Protein AF-A0AA38IBU7-F1 (afdb_monomer_lite)

Foldseek 3Di:
DVCVVDVPFPDKWKAAPVRHTDDPPDDPVNVLCHWIWIDTPNDIDTGGRPHDDPDDPVRVVVVVVVVVVVVVVCCVVCVPVVVVVVVVVVVVVVVVVCVVCVVVVVCCVVVPPPD

pLDDT: mean 87.38, std 9.68, range [49.53, 96.75]

Sequence (115 aa):
MLKKEDKGIDRVVCKATDGTRIASSTSIETLLQEDFKLLINDNAYNVDSPKQERLTTEEVQRLDDVKKLISQLYESMNVKEHQIQKEVELTTQLETLQQEIMPLEEVRVIAGVSD

Organism: NCBI:txid2755281

Structure (mmCIF, N/CA/C/O backbone):
data_AF-A0AA38IBU7-F1
#
_entry.id   AF-A0AA38IBU7-F1
#
loop_
_atom_site.group_PDB
_atom_site.id
_atom_site.type_symbol
_atom_site.label_atom_id
_atom_site.label_alt_id
_atom_site.label_comp_id
_atom_site.label_asym_id
_atom_site.label_entity_id
_atom_site.label_seq_id
_atom_site.pdbx_PDB_ins_code
_atom_site.Cartn_x
_atom_site.Cartn_y
_atom_site.Cartn_z
_atom_site.occupancy
_atom_site.B_iso_or_equiv
_atom_site.auth_seq_id
_atom_site.auth_comp_id
_atom_site.auth_asym_id
_atom_site.auth_atom_id
_atom_site.pdbx_PDB_model_num
ATOM 1 N N . MET A 1 1 ? -4.376 -8.198 -2.045 1.00 85.12 1 MET A N 1
ATOM 2 C CA . MET A 1 1 ? -4.113 -9.568 -1.556 1.00 85.12 1 MET A CA 1
ATOM 3 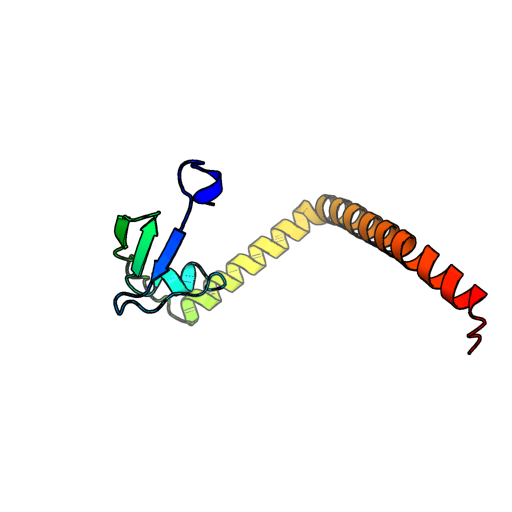C C . MET A 1 1 ? -5.379 -10.403 -1.475 1.00 85.12 1 MET A C 1
ATOM 5 O O . MET A 1 1 ? -5.401 -11.423 -2.135 1.00 85.12 1 MET A O 1
ATOM 9 N N . LEU A 1 2 ? -6.437 -9.938 -0.804 1.00 89.56 2 LEU A N 1
ATOM 10 C CA . LEU A 1 2 ? -7.687 -10.693 -0.589 1.00 89.56 2 LEU A CA 1
ATOM 11 C C . LEU A 1 2 ? -8.248 -11.412 -1.835 1.00 89.56 2 LEU A C 1
ATOM 13 O O . LEU A 1 2 ? -8.463 -12.614 -1.801 1.00 89.56 2 LEU A O 1
ATOM 17 N N . LYS A 1 3 ? -8.375 -10.724 -2.979 1.00 88.94 3 LYS A N 1
ATOM 18 C CA . LYS A 1 3 ? -8.839 -11.349 -4.240 1.00 88.94 3 LYS A CA 1
ATOM 19 C C . LYS A 1 3 ? -7.934 -12.467 -4.788 1.00 88.94 3 LYS A C 1
ATOM 21 O O . LYS A 1 3 ? -8.362 -13.255 -5.618 1.00 88.94 3 LYS A O 1
ATOM 26 N N . LYS A 1 4 ? -6.647 -12.472 -4.422 1.00 91.00 4 LYS A N 1
ATOM 27 C CA . LYS A 1 4 ? -5.697 -13.527 -4.816 1.00 91.00 4 LYS A CA 1
ATOM 28 C C . LYS A 1 4 ? -5.754 -14.718 -3.860 1.00 91.00 4 LYS A C 1
ATOM 30 O O . LYS A 1 4 ? -5.458 -15.826 -4.284 1.00 91.00 4 LYS A O 1
ATOM 35 N N . GLU A 1 5 ? -6.077 -14.462 -2.597 1.00 94.12 5 GLU A N 1
ATOM 36 C CA . GLU A 1 5 ? -6.169 -15.468 -1.542 1.00 94.12 5 GLU A CA 1
ATOM 37 C C . GLU A 1 5 ? -7.418 -16.336 -1.713 1.00 94.12 5 GLU A C 1
ATOM 39 O O . GLU A 1 5 ? -7.323 -17.558 -1.653 1.00 94.12 5 GLU A O 1
ATOM 44 N N . ASP A 1 6 ? -8.552 -15.714 -2.042 1.00 93.31 6 ASP A N 1
ATOM 45 C CA . ASP A 1 6 ? -9.800 -16.414 -2.331 1.00 93.31 6 ASP A CA 1
ATOM 46 C C . ASP A 1 6 ? -10.376 -15.981 -3.688 1.00 93.31 6 ASP A C 1
ATOM 48 O O . ASP A 1 6 ? -10.714 -14.814 -3.913 1.00 93.31 6 ASP A O 1
ATOM 52 N N . LYS A 1 7 ? -10.506 -16.957 -4.596 1.00 90.44 7 LYS A N 1
ATOM 53 C CA . LYS A 1 7 ? -11.048 -16.769 -5.950 1.00 90.44 7 LYS A CA 1
ATOM 54 C C . LYS A 1 7 ? -12.563 -16.534 -5.970 1.00 90.44 7 LYS A C 1
ATOM 56 O O . LYS A 1 7 ? -13.072 -16.096 -6.995 1.00 90.44 7 LYS A O 1
ATOM 61 N N . GLY A 1 8 ? -13.279 -16.819 -4.880 1.00 91.81 8 GLY A N 1
ATOM 62 C CA . GLY A 1 8 ? -14.704 -16.511 -4.726 1.00 91.81 8 GLY A CA 1
ATOM 63 C C . GLY A 1 8 ? -14.988 -15.030 -4.441 1.00 91.81 8 GLY A C 1
ATOM 64 O O . GLY A 1 8 ? -16.141 -14.593 -4.474 1.00 91.81 8 GLY A O 1
ATOM 65 N N . ILE A 1 9 ? -13.951 -14.234 -4.172 1.00 94.00 9 ILE A N 1
ATOM 66 C CA . ILE A 1 9 ? -14.079 -12.798 -3.939 1.00 94.00 9 ILE A CA 1
ATOM 67 C C . ILE A 1 9 ? -14.006 -12.047 -5.273 1.00 94.00 9 ILE A C 1
ATOM 69 O O . ILE A 1 9 ? -12.930 -11.834 -5.832 1.00 94.00 9 ILE A O 1
ATOM 73 N N . ASP A 1 10 ? -15.152 -11.559 -5.742 1.00 92.00 10 ASP A N 1
ATOM 74 C CA . ASP A 1 10 ? -15.245 -10.732 -6.947 1.00 92.00 10 ASP A CA 1
ATOM 75 C C . ASP A 1 10 ? -14.891 -9.266 -6.642 1.00 92.00 10 ASP A C 1
ATOM 77 O O . ASP A 1 10 ? -14.057 -8.632 -7.305 1.00 92.00 10 ASP A O 1
ATOM 81 N N . ARG A 1 11 ? -15.446 -8.714 -5.555 1.00 91.50 11 ARG A N 1
ATOM 82 C CA . ARG A 1 11 ? -15.317 -7.289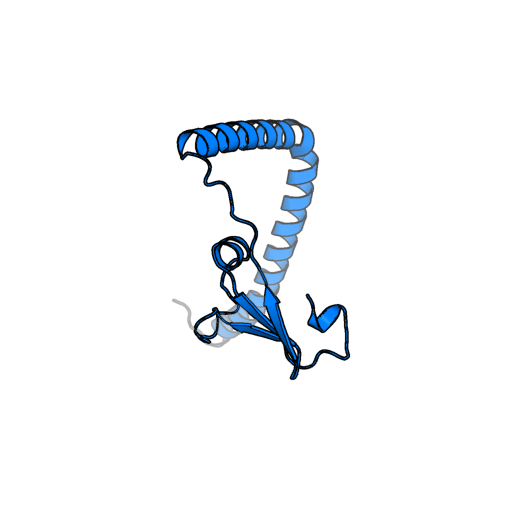 -5.221 1.00 91.50 11 ARG A CA 1
ATOM 83 C C . ARG A 1 11 ? -14.872 -7.062 -3.783 1.00 91.50 11 ARG A C 1
ATOM 85 O O . ARG A 1 11 ? -15.438 -7.620 -2.855 1.00 91.50 11 ARG A O 1
ATOM 92 N N . VAL A 1 12 ? -13.902 -6.159 -3.609 1.00 93.94 12 VAL A N 1
ATOM 93 C CA . VAL A 1 12 ? -13.470 -5.657 -2.297 1.00 93.94 12 VAL A CA 1
ATOM 94 C C . VAL A 1 12 ? -13.384 -4.138 -2.331 1.00 93.94 12 VAL A C 1
ATOM 96 O O . VAL A 1 12 ? -12.793 -3.584 -3.262 1.00 93.94 12 VAL A O 1
ATOM 99 N N . VAL A 1 13 ? -13.970 -3.467 -1.339 1.00 94.69 13 VAL A N 1
ATOM 100 C CA . VAL A 1 13 ? -13.926 -2.005 -1.194 1.00 94.69 13 VAL A CA 1
ATOM 101 C C . VAL A 1 13 ? -13.821 -1.628 0.281 1.00 94.69 13 VAL A C 1
ATOM 103 O O . VAL A 1 13 ? -14.598 -2.123 1.090 1.00 94.69 13 VAL A O 1
ATOM 106 N N . CYS A 1 14 ? -12.922 -0.702 0.614 1.00 95.75 14 CYS A N 1
ATOM 107 C CA . CYS A 1 14 ? -12.896 -0.056 1.926 1.00 95.75 14 CYS A CA 1
ATOM 108 C C . CYS A 1 14 ? -13.704 1.248 1.885 1.00 95.75 14 CYS A C 1
ATOM 110 O O . CYS A 1 14 ? -13.588 2.037 0.938 1.00 95.75 14 CYS A O 1
ATOM 112 N N . LYS A 1 15 ? -14.526 1.480 2.906 1.00 96.31 15 LYS A N 1
ATOM 113 C CA . LYS A 1 15 ? -15.272 2.725 3.113 1.00 96.31 15 LYS A CA 1
ATOM 114 C C . LYS A 1 15 ? -15.023 3.253 4.517 1.00 96.31 15 LYS A C 1
ATOM 116 O O . LYS A 1 15 ? -14.903 2.458 5.438 1.00 96.31 15 LYS A O 1
ATOM 121 N N . ALA A 1 16 ? -15.003 4.564 4.687 1.00 94.69 16 ALA A N 1
ATOM 122 C CA . ALA A 1 16 ? -15.046 5.173 6.007 1.00 94.69 16 ALA A CA 1
ATOM 123 C C . ALA A 1 16 ? -16.417 4.923 6.671 1.00 94.69 16 ALA A C 1
ATOM 125 O O . ALA A 1 16 ? -17.373 4.464 6.028 1.00 94.69 16 ALA A O 1
ATOM 126 N N . THR A 1 17 ? -16.514 5.181 7.975 1.00 92.12 17 THR A N 1
ATOM 127 C CA . THR A 1 17 ? -17.743 4.964 8.761 1.00 92.12 17 THR A CA 1
ATOM 128 C C . THR A 1 17 ? -18.942 5.762 8.237 1.00 92.12 17 THR A C 1
ATOM 130 O O . THR A 1 17 ? -20.072 5.266 8.292 1.00 92.12 17 THR A O 1
ATOM 133 N N . ASP A 1 18 ? -18.684 6.929 7.641 1.00 92.31 18 ASP A N 1
ATOM 134 C CA . ASP A 1 18 ? -19.643 7.812 6.963 1.00 92.31 18 ASP A CA 1
ATOM 135 C C . ASP A 1 18 ? -20.141 7.278 5.599 1.00 92.31 18 ASP A C 1
ATOM 137 O O . ASP A 1 18 ? -21.090 7.807 5.024 1.00 92.31 18 ASP A O 1
ATOM 141 N N . GLY A 1 19 ? -19.534 6.205 5.082 1.00 90.25 19 GLY A N 1
ATOM 142 C CA . GLY A 1 19 ? -19.859 5.604 3.790 1.00 90.25 19 GLY A CA 1
ATOM 143 C C . GLY A 1 19 ? -19.034 6.124 2.609 1.00 90.25 19 GLY A C 1
ATOM 144 O O . GLY A 1 19 ? -19.200 5.605 1.495 1.00 90.25 19 GLY A O 1
ATOM 145 N N . THR A 1 20 ? -18.121 7.073 2.831 1.00 94.81 20 THR A N 1
ATOM 146 C CA . THR A 1 20 ? -17.190 7.582 1.819 1.00 94.81 20 THR A CA 1
ATOM 147 C C . THR A 1 20 ? -16.225 6.480 1.392 1.00 94.81 20 THR A C 1
ATOM 149 O O . THR A 1 20 ? -15.692 5.734 2.213 1.00 94.81 20 THR A O 1
ATOM 152 N N . ARG A 1 21 ? -15.991 6.335 0.084 1.00 94.31 21 ARG A N 1
ATOM 153 C CA . ARG A 1 21 ? -15.058 5.328 -0.435 1.00 94.31 21 ARG A CA 1
ATOM 154 C C . ARG A 1 21 ? -13.615 5.758 -0.180 1.00 94.31 21 ARG A C 1
ATOM 156 O O . ARG A 1 21 ? -13.224 6.847 -0.584 1.00 94.31 21 ARG A O 1
ATOM 163 N N . ILE A 1 22 ? -12.824 4.865 0.408 1.00 95.00 22 ILE A N 1
ATOM 164 C CA . ILE A 1 22 ? -11.391 5.078 0.621 1.00 95.00 22 ILE A CA 1
ATOM 165 C C . ILE A 1 22 ? -10.642 4.690 -0.660 1.00 95.00 22 ILE A C 1
ATOM 167 O O . ILE A 1 22 ? -10.968 3.690 -1.314 1.00 95.00 22 ILE A O 1
ATOM 171 N N . ALA A 1 23 ? -9.668 5.511 -1.053 1.00 94.81 23 ALA A N 1
ATOM 172 C CA . ALA A 1 23 ? -8.874 5.283 -2.252 1.00 94.81 23 ALA A CA 1
ATOM 173 C C . ALA A 1 23 ? -7.994 4.033 -2.105 1.00 94.81 23 ALA A C 1
ATOM 175 O O . ALA A 1 23 ? -7.501 3.714 -1.028 1.00 94.81 23 ALA A O 1
ATOM 176 N N . SER A 1 24 ? -7.742 3.335 -3.214 1.00 91.00 24 SER A N 1
ATOM 177 C CA . SER A 1 24 ? -6.882 2.143 -3.211 1.00 91.00 24 SER A CA 1
ATOM 178 C C . SER A 1 24 ? -5.405 2.448 -2.947 1.00 91.00 24 SER A C 1
ATOM 180 O O . SER A 1 24 ? -4.651 1.530 -2.649 1.00 91.00 24 SER A O 1
ATOM 182 N N . SER A 1 25 ? -4.990 3.708 -3.100 1.00 93.81 25 SER A N 1
ATOM 183 C CA . SER A 1 25 ? -3.632 4.188 -2.827 1.00 93.81 25 SER A CA 1
ATOM 184 C C . SER A 1 25 ? -3.424 4.644 -1.381 1.00 93.81 25 SER A C 1
ATOM 186 O O . SER A 1 25 ? -2.295 4.960 -1.015 1.00 93.81 25 SER A O 1
ATOM 188 N N . THR A 1 26 ? -4.481 4.705 -0.562 1.00 93.06 26 THR A N 1
ATOM 189 C CA . THR A 1 26 ? -4.354 5.039 0.859 1.00 93.06 26 THR A CA 1
ATOM 190 C C . THR A 1 26 ? -3.487 3.986 1.546 1.00 93.06 26 THR A C 1
ATOM 192 O O . THR A 1 26 ? -3.714 2.785 1.384 1.00 93.06 26 THR A O 1
ATOM 195 N N . SER A 1 27 ? -2.476 4.432 2.294 1.00 93.31 27 SER A N 1
ATOM 196 C CA . SER A 1 27 ? -1.603 3.522 3.031 1.00 93.31 27 SER A CA 1
ATOM 197 C C . SER A 1 27 ? -2.394 2.784 4.113 1.00 93.31 27 SER A C 1
ATOM 199 O O . SER A 1 27 ? -3.384 3.289 4.648 1.00 93.31 27 SER A O 1
ATOM 201 N N . ILE A 1 28 ? -1.941 1.579 4.461 1.00 91.62 28 ILE A N 1
ATOM 202 C CA . ILE A 1 28 ? -2.545 0.807 5.555 1.00 91.62 28 ILE A CA 1
ATOM 203 C C . ILE A 1 28 ? -2.404 1.550 6.888 1.00 91.62 28 ILE A C 1
ATOM 205 O O . ILE A 1 28 ? -3.315 1.507 7.704 1.00 91.62 28 ILE A O 1
ATOM 209 N N . GLU A 1 29 ? -1.303 2.280 7.079 1.00 88.44 29 GLU A N 1
ATOM 210 C CA . GLU A 1 29 ? -1.098 3.125 8.255 1.00 88.44 29 GLU A CA 1
ATOM 211 C C . GLU A 1 29 ? -2.214 4.162 8.405 1.00 88.44 29 GLU A C 1
ATOM 213 O O . GLU A 1 29 ? -2.844 4.211 9.453 1.00 88.44 29 GLU A O 1
ATOM 218 N N . THR A 1 30 ? -2.515 4.934 7.353 1.00 90.06 30 THR A N 1
ATOM 219 C CA . THR A 1 30 ? -3.599 5.927 7.387 1.00 90.06 30 THR A CA 1
ATOM 220 C C . THR A 1 30 ? -4.974 5.269 7.504 1.00 90.06 30 THR A C 1
ATOM 222 O O . THR A 1 30 ? -5.832 5.785 8.212 1.00 90.06 30 THR A O 1
ATOM 225 N N . LEU A 1 31 ? -5.196 4.123 6.848 1.00 92.56 31 LEU A N 1
ATOM 226 C CA . LEU A 1 31 ? -6.460 3.382 6.937 1.00 92.56 31 LEU A CA 1
ATOM 227 C C . LEU A 1 31 ? -6.783 2.950 8.376 1.00 92.56 31 LEU A C 1
ATOM 229 O O . LEU A 1 31 ? -7.943 2.990 8.764 1.00 92.56 31 LEU A O 1
ATOM 233 N N . LEU A 1 32 ? -5.770 2.548 9.149 1.00 91.88 32 LEU A N 1
ATOM 234 C CA . LEU A 1 32 ? -5.919 2.060 10.524 1.00 91.88 32 LEU A CA 1
ATOM 235 C C . LEU A 1 32 ? -5.979 3.179 11.578 1.00 91.88 32 LEU A C 1
ATOM 237 O O . LEU A 1 32 ? -6.045 2.880 12.767 1.00 91.88 32 LEU A O 1
ATOM 241 N N . GLN A 1 33 ? -5.939 4.454 11.179 1.00 89.69 33 GLN A N 1
ATOM 242 C CA . GLN A 1 33 ? -6.089 5.569 12.123 1.00 89.69 33 GLN A CA 1
ATOM 243 C C . GLN A 1 33 ? -7.520 5.710 12.644 1.00 89.69 33 GLN A C 1
ATOM 245 O O . GLN A 1 33 ? -7.716 6.204 13.750 1.00 89.69 33 GLN A O 1
ATOM 250 N N . GLU A 1 34 ? -8.498 5.273 11.854 1.00 91.31 34 GLU A N 1
ATOM 251 C CA . GLU A 1 34 ? -9.924 5.353 12.153 1.00 91.31 34 GLU A CA 1
ATOM 252 C C . GLU A 1 34 ? -10.590 4.007 11.846 1.00 91.31 34 GLU A C 1
ATOM 254 O O . GLU A 1 34 ? -10.057 3.176 11.100 1.00 91.31 34 GLU A O 1
ATOM 259 N N . ASP A 1 35 ? -11.777 3.786 12.403 1.00 95.19 35 ASP A N 1
ATOM 260 C CA . ASP A 1 35 ? -12.589 2.620 12.061 1.00 95.19 35 ASP A CA 1
ATOM 261 C C . ASP A 1 35 ? -13.069 2.713 10.608 1.00 95.19 35 ASP A C 1
ATOM 263 O O . ASP A 1 35 ? -13.320 3.794 10.059 1.00 95.19 35 ASP A O 1
ATOM 267 N N . PHE A 1 36 ? -13.233 1.565 9.959 1.00 95.62 36 PHE A N 1
ATOM 268 C CA . PHE A 1 36 ? -13.673 1.522 8.569 1.00 95.62 36 PHE A CA 1
ATOM 269 C C . PHE A 1 36 ? -14.562 0.313 8.290 1.00 95.62 36 PHE A C 1
ATOM 271 O O . PHE A 1 36 ? -14.670 -0.630 9.069 1.00 95.62 36 PHE A O 1
ATOM 278 N N . LYS A 1 37 ? -15.240 0.342 7.146 1.00 96.75 37 LYS A N 1
ATOM 279 C CA . LYS A 1 37 ? -16.057 -0.757 6.638 1.00 96.75 37 LYS A CA 1
ATOM 280 C C . LYS A 1 37 ? -15.332 -1.458 5.506 1.00 96.75 37 LYS A C 1
ATOM 282 O O . LYS A 1 37 ? -15.024 -0.842 4.482 1.00 96.75 37 LYS A O 1
ATOM 287 N N . LEU A 1 38 ? -15.117 -2.756 5.662 1.00 95.81 38 LEU A N 1
ATOM 288 C CA . LEU A 1 38 ? -14.629 -3.630 4.609 1.00 95.81 38 LEU A CA 1
ATOM 289 C C . LEU A 1 38 ? -15.825 -4.290 3.923 1.00 95.81 38 LEU A C 1
ATOM 291 O O . LEU A 1 38 ? -16.565 -5.049 4.541 1.00 95.81 38 LEU A O 1
ATOM 295 N N . LEU A 1 39 ? -16.027 -4.001 2.642 1.00 95.12 39 LEU A N 1
ATOM 296 C CA . LEU A 1 39 ? -17.058 -4.641 1.837 1.00 95.12 39 LEU A CA 1
ATOM 297 C C . LEU A 1 39 ? -16.421 -5.746 1.008 1.00 95.12 39 LEU A C 1
ATOM 299 O O . LEU A 1 39 ? -15.528 -5.462 0.209 1.00 95.12 39 LEU A O 1
ATOM 303 N N . ILE A 1 40 ? -16.903 -6.975 1.177 1.00 95.19 40 ILE A N 1
ATOM 304 C CA . ILE A 1 40 ? -16.511 -8.145 0.389 1.00 95.19 40 ILE A CA 1
ATOM 305 C C . ILE A 1 40 ? -17.774 -8.660 -0.297 1.00 95.19 40 ILE A C 1
ATOM 307 O O . ILE A 1 40 ? -18.704 -9.117 0.364 1.00 95.19 40 ILE A O 1
ATOM 311 N N . ASN A 1 41 ? -17.808 -8.564 -1.625 1.00 93.19 41 ASN A N 1
ATOM 3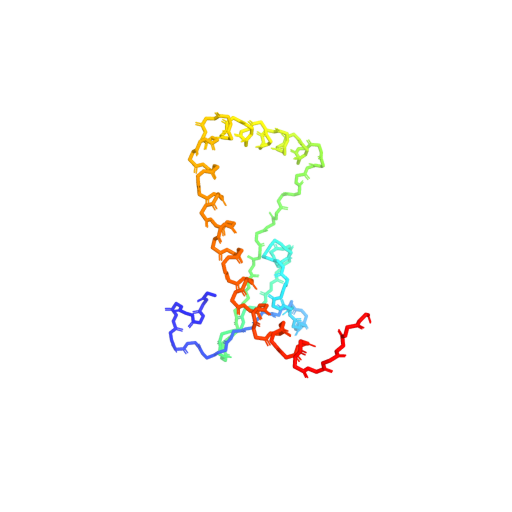12 C CA . ASN A 1 41 ? -18.984 -8.819 -2.455 1.00 93.19 41 ASN A CA 1
ATOM 313 C C . ASN A 1 41 ? -20.193 -7.983 -1.987 1.00 93.19 41 ASN A C 1
ATOM 315 O O . ASN A 1 41 ? -20.203 -6.760 -2.199 1.00 93.19 41 ASN A O 1
ATOM 319 N N . ASP A 1 42 ? -21.162 -8.634 -1.340 1.00 92.12 42 ASP A N 1
ATOM 320 C CA . ASP A 1 42 ? -22.399 -8.038 -0.819 1.00 92.12 42 ASP A CA 1
ATOM 321 C C . ASP A 1 42 ? -22.417 -7.925 0.713 1.00 92.12 42 ASP A C 1
ATOM 323 O O . ASP A 1 42 ? -23.333 -7.337 1.286 1.00 92.12 42 ASP A O 1
ATOM 327 N N . ASN A 1 43 ? -21.379 -8.431 1.382 1.00 93.56 43 ASN A N 1
ATOM 328 C CA . ASN A 1 43 ? -21.246 -8.367 2.830 1.00 93.56 43 ASN A CA 1
ATOM 329 C C . ASN A 1 43 ? -20.439 -7.137 3.244 1.00 93.56 43 ASN A C 1
ATOM 331 O O . ASN A 1 43 ? -19.418 -6.810 2.634 1.00 93.56 43 ASN A O 1
ATOM 335 N N . ALA A 1 44 ? -20.878 -6.478 4.315 1.00 94.69 44 ALA A N 1
ATOM 336 C CA . ALA A 1 44 ? -20.177 -5.359 4.928 1.00 94.69 44 ALA A CA 1
ATOM 337 C C . ALA A 1 44 ? -19.728 -5.732 6.343 1.00 94.69 44 ALA A C 1
ATOM 339 O O . ALA A 1 44 ? -20.540 -6.137 7.173 1.00 94.69 44 ALA A O 1
ATOM 340 N N . TYR A 1 45 ? -18.440 -5.553 6.610 1.00 95.50 45 TYR A N 1
ATOM 341 C CA . TYR A 1 45 ? -17.809 -5.822 7.894 1.00 95.50 45 TYR A CA 1
ATOM 342 C C . TYR A 1 45 ? -17.344 -4.504 8.497 1.00 95.50 45 TYR A C 1
ATOM 344 O O . TYR A 1 45 ? -16.626 -3.749 7.842 1.00 95.50 45 TYR A O 1
ATOM 352 N N . ASN A 1 46 ? -17.754 -4.225 9.732 1.00 96.00 46 ASN A N 1
ATOM 353 C CA . ASN A 1 46 ? -17.184 -3.123 10.496 1.00 96.00 46 ASN A CA 1
ATOM 354 C C . ASN A 1 46 ? -15.849 -3.595 11.071 1.00 96.00 46 ASN A C 1
ATOM 356 O O . ASN A 1 46 ? -15.781 -4.671 11.666 1.00 96.00 46 ASN A O 1
ATOM 360 N N . VAL A 1 47 ? -14.803 -2.816 10.836 1.00 95.38 47 VAL A N 1
ATOM 361 C CA . VAL A 1 47 ? -13.457 -3.075 11.327 1.00 95.38 47 VAL A CA 1
ATOM 362 C C . VAL A 1 47 ? -13.152 -2.024 12.377 1.00 95.38 47 VAL A C 1
ATOM 364 O O . VAL A 1 47 ? -13.043 -0.841 12.049 1.00 95.38 47 VAL A O 1
ATOM 367 N N . ASP A 1 48 ? -13.023 -2.487 13.615 1.00 94.50 48 ASP A N 1
ATOM 368 C CA . ASP A 1 48 ? -12.575 -1.668 14.734 1.00 94.50 48 ASP A CA 1
ATOM 369 C C . ASP A 1 48 ? -11.046 -1.598 14.680 1.00 94.50 48 ASP A C 1
ATOM 371 O O . ASP A 1 48 ? -10.344 -2.599 14.884 1.00 94.50 48 ASP A O 1
ATOM 375 N N . SER A 1 49 ? -10.526 -0.426 14.336 1.00 91.81 49 SER A N 1
ATOM 376 C CA . SER A 1 49 ? -9.096 -0.210 14.180 1.00 91.81 49 SER A CA 1
ATOM 377 C C . SER A 1 49 ? -8.438 -0.086 15.559 1.00 91.81 49 SER A C 1
ATOM 379 O O . SER A 1 49 ? -8.945 0.607 16.448 1.00 91.81 49 SER A O 1
ATOM 381 N N . PRO A 1 50 ? -7.286 -0.739 15.788 1.00 88.19 50 PRO A N 1
ATOM 382 C CA . PRO A 1 50 ? -6.572 -0.580 17.042 1.00 88.19 50 PRO A CA 1
ATOM 383 C C . PRO A 1 50 ? -6.099 0.867 17.173 1.00 88.19 50 PRO A C 1
ATOM 385 O O . PRO A 1 50 ? -5.488 1.417 16.257 1.00 88.19 50 PRO A O 1
ATOM 388 N N . LYS A 1 51 ? -6.337 1.476 18.339 1.00 78.12 51 LYS A N 1
ATOM 389 C CA . LYS A 1 51 ? -5.817 2.812 18.638 1.00 78.12 51 LYS A CA 1
ATOM 390 C C . LYS A 1 51 ? -4.297 2.764 18.582 1.00 78.12 51 LYS A C 1
ATOM 392 O O . LYS A 1 51 ? -3.664 2.173 19.454 1.00 78.12 51 LYS A O 1
ATOM 397 N N . GLN A 1 52 ? -3.721 3.374 17.553 1.00 73.25 52 GLN A N 1
ATOM 398 C CA . GLN A 1 52 ? -2.280 3.533 17.476 1.00 73.25 52 GLN A CA 1
ATOM 399 C C . GLN A 1 52 ? -1.846 4.492 18.586 1.00 73.25 52 GLN A C 1
ATOM 401 O O . GLN A 1 52 ? -2.289 5.643 18.635 1.00 73.25 52 GLN A O 1
ATOM 406 N N . GLU A 1 53 ? -0.985 4.021 19.487 1.00 71.00 53 GLU A N 1
ATOM 407 C CA . GLU A 1 53 ? -0.261 4.917 20.380 1.00 71.00 53 GLU A CA 1
ATOM 408 C C . GLU A 1 53 ? 0.587 5.841 19.511 1.00 71.00 53 GLU A C 1
ATOM 410 O O . GLU A 1 53 ? 1.498 5.409 18.801 1.00 71.00 53 GLU A O 1
ATOM 415 N N . ARG A 1 54 ? 0.239 7.130 19.513 1.00 67.44 54 ARG A N 1
ATOM 416 C CA . ARG A 1 54 ? 1.042 8.142 18.838 1.00 67.44 54 ARG A CA 1
ATOM 417 C C . ARG A 1 54 ? 2.332 8.286 19.629 1.00 67.44 54 ARG A C 1
ATOM 419 O O . ARG A 1 54 ? 2.344 8.937 20.670 1.00 67.44 54 ARG A O 1
ATOM 426 N N . LEU A 1 55 ? 3.394 7.664 19.128 1.00 69.06 55 LEU A N 1
ATOM 427 C CA . LEU A 1 55 ? 4.748 7.925 19.594 1.00 69.06 55 LEU A CA 1
ATOM 428 C C . LEU A 1 55 ? 5.020 9.426 19.478 1.00 69.06 55 LEU A C 1
ATOM 430 O O . LEU A 1 55 ? 4.619 10.077 18.506 1.00 69.06 55 LEU A O 1
ATOM 434 N N . THR A 1 56 ? 5.698 9.983 20.471 1.00 75.06 56 THR A N 1
ATOM 435 C CA . THR A 1 56 ? 6.172 11.363 20.382 1.00 75.06 56 THR A CA 1
ATOM 436 C C . THR A 1 56 ? 7.155 11.493 19.217 1.00 75.06 56 THR A C 1
ATOM 438 O O . THR A 1 56 ? 7.854 10.543 18.855 1.00 75.06 56 THR A O 1
ATOM 441 N N . THR A 1 57 ? 7.253 12.683 18.623 1.00 75.69 57 THR A N 1
ATOM 442 C CA . THR A 1 57 ? 8.232 12.968 17.558 1.00 75.69 57 THR A CA 1
ATOM 443 C C . THR A 1 57 ? 9.665 12.633 17.984 1.00 75.69 57 THR A C 1
ATOM 445 O O . THR A 1 57 ? 10.466 12.183 17.170 1.00 75.69 57 THR A O 1
ATOM 448 N N . GLU A 1 58 ? 9.976 12.784 19.271 1.00 78.81 58 GLU A N 1
ATOM 449 C CA . GLU A 1 58 ? 11.267 12.435 19.871 1.00 78.81 58 GLU A CA 1
ATOM 450 C C . GLU A 1 58 ? 11.512 10.918 19.940 1.00 78.81 58 GLU A C 1
ATOM 452 O O . GLU A 1 58 ? 12.643 10.458 19.781 1.00 78.81 58 GLU A O 1
ATOM 457 N N . GLU A 1 59 ? 10.479 10.112 20.190 1.00 81.56 59 GLU A N 1
ATOM 458 C CA . GLU A 1 59 ? 10.572 8.645 20.156 1.00 81.56 59 GLU A CA 1
ATOM 459 C C . GLU A 1 59 ? 10.727 8.122 18.730 1.00 81.56 59 GLU A C 1
ATOM 461 O O . GLU A 1 59 ? 11.559 7.245 18.493 1.00 81.56 59 GLU A O 1
ATOM 466 N N . VAL A 1 60 ? 9.990 8.702 17.778 1.00 83.12 60 VAL A N 1
ATOM 467 C CA . VAL A 1 60 ? 10.124 8.383 16.349 1.00 83.12 60 VAL A CA 1
ATOM 468 C C . VAL A 1 60 ? 11.542 8.684 15.868 1.00 83.12 60 VAL A C 1
ATOM 470 O O . VAL A 1 60 ? 12.177 7.820 15.266 1.00 83.12 60 VAL A O 1
ATOM 473 N N . GLN A 1 61 ? 12.078 9.861 16.205 1.00 83.19 61 GLN A N 1
ATOM 474 C CA . GLN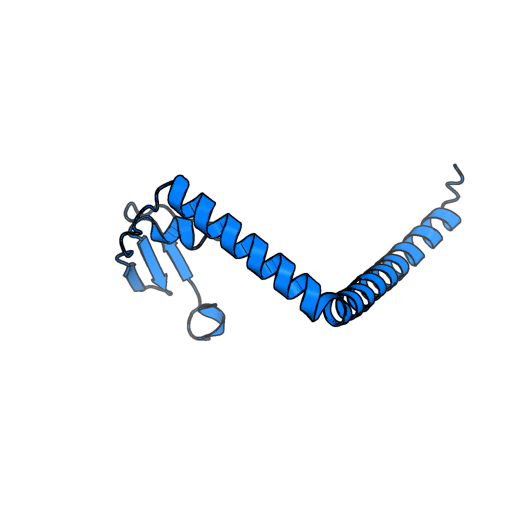 A 1 61 ? 13.430 10.248 15.805 1.00 83.19 61 GLN A CA 1
ATOM 475 C C . GLN A 1 61 ? 14.493 9.297 16.374 1.00 83.19 61 GLN A C 1
ATOM 477 O O . GLN A 1 61 ? 15.366 8.839 15.639 1.00 83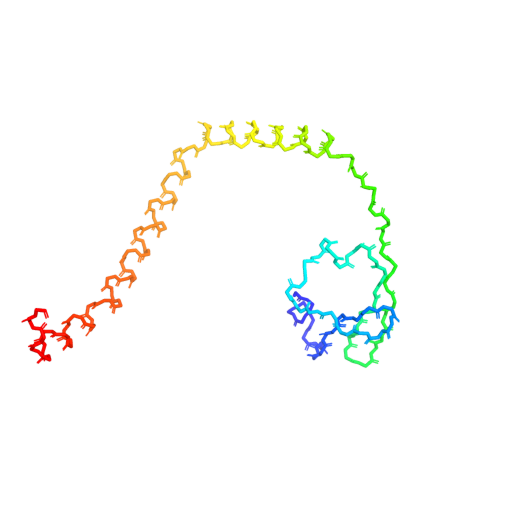.19 61 GLN A O 1
ATOM 482 N N . ARG A 1 62 ? 14.392 8.941 17.663 1.00 88.38 62 ARG A N 1
ATOM 483 C CA . ARG A 1 62 ? 15.317 7.985 18.296 1.00 88.38 62 ARG A CA 1
ATOM 484 C C . ARG A 1 62 ? 15.273 6.611 17.628 1.00 88.38 62 ARG A C 1
ATOM 486 O O . ARG A 1 62 ? 16.320 6.005 17.409 1.00 88.38 62 ARG A O 1
ATOM 493 N N . LEU A 1 63 ? 14.080 6.116 17.297 1.00 88.00 63 LEU A N 1
ATOM 494 C CA . LEU A 1 63 ? 13.910 4.847 16.583 1.00 88.00 63 LEU A CA 1
ATOM 495 C C . LEU A 1 63 ? 14.508 4.895 15.174 1.00 88.00 63 LEU A C 1
ATOM 497 O O . LEU A 1 63 ? 15.138 3.927 14.746 1.00 88.00 63 LEU A O 1
ATOM 501 N N . ASP A 1 64 ? 14.346 6.008 14.466 1.00 90.81 64 ASP A N 1
ATOM 502 C CA . ASP A 1 64 ? 14.918 6.185 13.133 1.00 90.81 64 ASP A CA 1
ATOM 503 C C . ASP A 1 64 ? 16.447 6.237 13.158 1.00 90.81 64 ASP A C 1
ATOM 505 O O . ASP A 1 64 ? 17.092 5.652 12.286 1.00 90.81 64 ASP A O 1
ATOM 509 N N . ASP A 1 65 ? 17.047 6.849 14.178 1.00 92.12 65 ASP A N 1
ATOM 510 C CA . ASP A 1 65 ? 18.502 6.855 14.345 1.00 92.12 65 ASP A CA 1
ATOM 511 C C . ASP A 1 65 ? 19.046 5.439 14.610 1.00 92.12 65 ASP A C 1
ATOM 513 O O . ASP A 1 65 ? 20.055 5.037 14.022 1.00 92.12 65 ASP A O 1
ATOM 517 N N . VAL A 1 66 ? 18.334 4.628 15.403 1.00 94.50 66 VAL A N 1
ATOM 518 C CA . VAL A 1 66 ? 18.674 3.208 15.612 1.00 94.50 66 VAL A CA 1
ATOM 519 C C . VAL A 1 66 ? 18.543 2.406 14.313 1.00 94.50 66 VAL A C 1
ATOM 521 O O . VAL A 1 66 ? 19.442 1.631 13.979 1.00 94.50 66 VAL A O 1
ATOM 524 N N . LYS A 1 67 ? 17.469 2.605 13.537 1.00 93.88 67 LYS A N 1
ATOM 525 C CA . LYS A 1 67 ? 17.297 1.943 12.230 1.00 93.88 67 LYS A CA 1
ATOM 526 C C . LYS A 1 67 ? 18.418 2.300 11.258 1.00 93.88 67 LYS A C 1
ATOM 528 O O . LYS A 1 67 ? 18.911 1.413 10.560 1.00 93.88 67 LYS A O 1
ATOM 533 N N . LYS A 1 68 ? 18.837 3.569 11.214 1.00 93.44 68 LYS A N 1
ATOM 534 C CA . LYS A 1 68 ? 19.963 4.014 10.378 1.00 93.44 68 LYS A CA 1
ATOM 535 C C . LYS A 1 68 ? 21.253 3.314 10.775 1.00 93.44 68 LYS A C 1
ATOM 537 O O . LYS A 1 68 ? 21.941 2.806 9.899 1.00 93.44 68 LYS A O 1
ATOM 542 N N . LEU A 1 69 ? 21.547 3.218 12.071 1.00 93.44 69 LEU A N 1
ATOM 543 C CA . LEU A 1 69 ? 22.746 2.534 12.554 1.00 93.44 69 LEU A CA 1
ATOM 544 C C . LEU A 1 69 ? 22.750 1.044 12.174 1.00 93.44 69 LEU A C 1
ATOM 546 O O . LEU A 1 69 ? 23.759 0.526 11.702 1.00 93.44 69 LEU A O 1
ATOM 550 N N . ILE A 1 70 ? 21.611 0.361 12.333 1.00 91.19 70 ILE A N 1
ATOM 551 C CA . ILE A 1 70 ? 21.459 -1.042 11.919 1.00 91.19 70 ILE A CA 1
ATOM 552 C C . ILE A 1 70 ? 21.633 -1.178 10.404 1.00 91.19 70 ILE A C 1
ATOM 554 O O . ILE A 1 70 ? 22.307 -2.101 9.955 1.00 91.19 70 ILE A O 1
ATOM 558 N N . SER A 1 71 ? 21.066 -0.258 9.624 1.00 86.69 71 SER A N 1
ATOM 559 C CA . SER A 1 71 ? 21.197 -0.261 8.162 1.00 86.69 71 SER A CA 1
ATOM 560 C C . SER A 1 71 ? 22.652 -0.062 7.741 1.00 86.69 71 SER A C 1
ATOM 562 O O . SER A 1 71 ? 23.150 -0.830 6.932 1.00 86.69 71 SER A O 1
ATOM 564 N N . GLN A 1 72 ? 23.371 0.873 8.366 1.00 88.56 72 GLN A N 1
ATOM 565 C CA . GLN A 1 72 ? 24.803 1.089 8.134 1.00 88.56 72 GLN A CA 1
ATOM 566 C C . GLN A 1 72 ? 25.647 -0.138 8.493 1.00 88.56 72 GLN A C 1
ATOM 568 O O . GLN A 1 72 ? 26.588 -0.473 7.776 1.00 88.56 72 GLN A O 1
ATOM 573 N N . LEU A 1 73 ? 25.319 -0.828 9.589 1.00 87.19 73 LEU A N 1
ATOM 574 C CA . LEU A 1 73 ? 25.993 -2.068 9.967 1.00 87.19 73 LEU A CA 1
ATOM 575 C C . LEU A 1 73 ? 25.699 -3.186 8.960 1.00 87.19 73 LEU A C 1
ATOM 577 O O . LEU A 1 73 ? 26.618 -3.877 8.527 1.00 87.19 73 LEU A O 1
ATOM 581 N N . TYR A 1 74 ? 24.432 -3.347 8.572 1.00 81.81 74 TYR A N 1
ATOM 582 C CA . TYR A 1 74 ? 24.013 -4.334 7.581 1.00 81.81 74 TYR A CA 1
ATOM 583 C C . TYR A 1 74 ? 24.676 -4.079 6.232 1.00 81.81 74 TYR A C 1
ATOM 585 O O . TYR A 1 74 ? 25.193 -5.016 5.633 1.00 81.81 74 TYR A O 1
ATOM 593 N N . GLU A 1 75 ? 24.713 -2.823 5.787 1.00 79.75 75 GLU A N 1
ATOM 594 C CA . GLU A 1 75 ? 25.483 -2.401 4.628 1.00 79.75 75 GLU A CA 1
ATOM 595 C C . GLU A 1 75 ? 26.933 -2.806 4.836 1.00 79.75 75 GLU A C 1
ATOM 597 O O . GLU A 1 75 ? 27.385 -3.675 4.116 1.00 79.75 75 GLU A O 1
ATOM 602 N N . SER A 1 76 ? 27.631 -2.318 5.864 1.00 81.12 76 SER A N 1
ATOM 603 C CA . SER A 1 76 ? 29.047 -2.634 6.109 1.00 81.12 76 SER A CA 1
ATOM 604 C C . SER A 1 76 ? 29.368 -4.137 6.092 1.00 81.12 76 SER A C 1
ATOM 606 O O . SER A 1 76 ? 30.412 -4.527 5.569 1.00 81.12 76 SER A O 1
ATOM 608 N N . MET A 1 77 ? 28.475 -4.981 6.616 1.00 78.00 77 MET A N 1
ATOM 609 C CA . MET A 1 77 ? 28.650 -6.435 6.656 1.00 78.00 77 MET A CA 1
ATOM 610 C C . MET A 1 77 ? 28.281 -7.139 5.341 1.00 78.00 77 MET A C 1
ATOM 612 O O . MET A 1 77 ? 28.942 -8.107 4.972 1.00 78.00 77 MET A O 1
ATOM 616 N N . ASN A 1 78 ? 27.260 -6.657 4.625 1.00 73.75 78 ASN A N 1
ATOM 617 C CA . ASN A 1 78 ? 26.712 -7.279 3.415 1.00 73.75 78 ASN A CA 1
ATOM 618 C C . ASN A 1 78 ? 26.936 -6.447 2.138 1.00 73.75 78 ASN A C 1
ATOM 620 O O . ASN A 1 78 ? 26.334 -6.760 1.110 1.00 73.75 78 ASN A O 1
ATOM 624 N N . VAL A 1 79 ? 27.820 -5.432 2.163 1.00 70.25 79 VAL A N 1
ATOM 625 C CA . VAL A 1 79 ? 28.099 -4.535 1.020 1.00 70.25 79 VAL A CA 1
ATOM 626 C C . VAL A 1 79 ? 28.395 -5.380 -0.205 1.00 70.25 79 VAL A C 1
ATOM 628 O O . VAL A 1 79 ? 27.856 -5.123 -1.267 1.00 70.25 79 VAL A O 1
ATOM 631 N N . LYS A 1 80 ? 29.233 -6.411 -0.068 1.00 72.50 80 LYS A N 1
ATOM 632 C CA . LYS A 1 80 ? 29.693 -7.190 -1.217 1.00 72.50 80 LYS A CA 1
ATOM 633 C C . LYS A 1 80 ? 28.546 -7.895 -1.942 1.00 72.50 80 LYS A C 1
ATOM 635 O O . LYS A 1 80 ? 28.447 -7.782 -3.156 1.00 72.50 80 LYS A O 1
ATOM 640 N N . GLU A 1 81 ? 27.679 -8.582 -1.206 1.00 81.69 81 GLU A N 1
ATOM 641 C CA . GLU A 1 81 ? 26.538 -9.295 -1.788 1.00 81.69 81 GLU A CA 1
ATOM 642 C C . GLU A 1 81 ? 25.505 -8.313 -2.358 1.00 81.69 81 GLU A C 1
ATOM 644 O O . GLU A 1 81 ? 25.015 -8.494 -3.470 1.00 81.69 81 GLU A O 1
ATOM 649 N N . HIS A 1 82 ? 25.235 -7.217 -1.642 1.00 79.06 82 HIS A N 1
ATOM 650 C CA . HIS A 1 82 ? 24.325 -6.176 -2.113 1.00 79.06 82 HIS A CA 1
ATOM 651 C C . HIS A 1 82 ? 24.834 -5.486 -3.388 1.00 79.06 82 HIS A C 1
ATOM 653 O O . HIS A 1 82 ? 24.061 -5.278 -4.317 1.00 79.06 82 HIS A O 1
ATOM 659 N N . GLN A 1 83 ? 26.131 -5.169 -3.461 1.0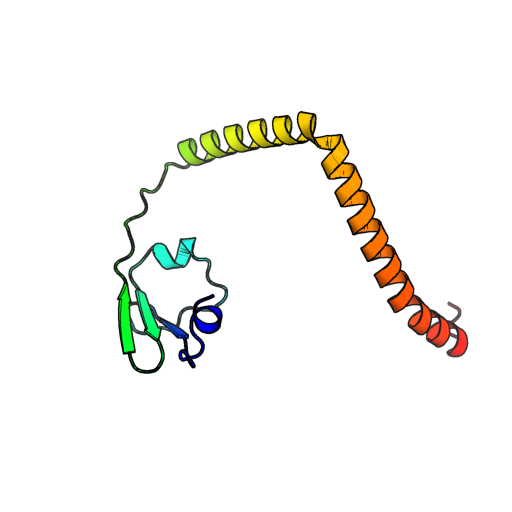0 79.25 83 GLN A N 1
ATOM 660 C CA . GLN A 1 83 ? 26.753 -4.564 -4.641 1.00 79.25 83 GLN A CA 1
ATOM 661 C C . GLN A 1 83 ? 26.693 -5.504 -5.847 1.00 79.25 83 GLN A C 1
ATOM 663 O O . GLN A 1 83 ? 26.352 -5.049 -6.931 1.00 79.25 83 GLN A O 1
ATOM 668 N N . ILE A 1 84 ? 26.926 -6.809 -5.660 1.00 88.06 84 ILE A N 1
ATOM 669 C CA . ILE A 1 84 ? 26.796 -7.806 -6.736 1.00 88.06 84 ILE A CA 1
ATOM 670 C C . ILE A 1 84 ? 25.351 -7.865 -7.247 1.00 88.06 84 ILE A C 1
ATOM 672 O O . ILE A 1 84 ? 25.111 -7.805 -8.451 1.00 88.06 84 ILE A O 1
ATOM 676 N N . GLN A 1 85 ? 24.366 -7.941 -6.348 1.00 89.94 85 GLN A N 1
ATOM 677 C CA . GLN A 1 85 ? 22.954 -7.965 -6.745 1.00 89.94 85 GLN A CA 1
ATOM 678 C C . GLN A 1 85 ? 22.547 -6.676 -7.464 1.00 89.94 85 GLN A C 1
ATOM 680 O O . GLN A 1 85 ? 21.830 -6.724 -8.465 1.00 89.94 85 GLN A O 1
ATOM 685 N N . LYS A 1 86 ? 23.042 -5.527 -6.992 1.00 88.12 86 LYS A N 1
ATOM 686 C CA . LYS A 1 86 ? 22.789 -4.228 -7.614 1.00 88.12 86 LYS A CA 1
ATOM 687 C C . LYS A 1 86 ? 23.443 -4.111 -8.989 1.00 88.12 86 LYS A C 1
ATOM 689 O O . LYS A 1 86 ? 22.821 -3.575 -9.900 1.00 88.12 86 LYS A O 1
ATOM 694 N N . GLU A 1 87 ? 24.653 -4.635 -9.158 1.00 91.12 87 GLU A N 1
ATOM 695 C CA . GLU A 1 87 ? 25.352 -4.687 -10.444 1.00 91.12 87 GLU A CA 1
ATOM 696 C C . GLU A 1 87 ? 24.551 -5.498 -11.471 1.00 91.12 87 GLU A C 1
ATOM 698 O O . GLU A 1 87 ? 24.322 -5.025 -12.587 1.00 91.12 87 GLU A O 1
ATOM 703 N N . VAL A 1 88 ? 24.041 -6.669 -11.078 1.00 96.31 88 VAL A N 1
ATOM 704 C CA . VAL A 1 88 ? 23.202 -7.516 -11.942 1.00 96.31 88 VAL A CA 1
ATOM 705 C C . VAL A 1 88 ? 21.899 -6.806 -12.321 1.00 96.31 88 VAL A C 1
ATOM 707 O O . VAL A 1 88 ? 21.522 -6.790 -13.494 1.00 96.31 88 VAL A O 1
ATOM 710 N N . GLU A 1 89 ? 21.219 -6.190 -11.351 1.00 96.31 89 GLU A N 1
ATOM 711 C CA . GLU A 1 89 ? 19.983 -5.436 -11.586 1.00 96.31 89 GLU A CA 1
ATOM 712 C C . GLU A 1 89 ? 20.206 -4.284 -12.579 1.00 96.31 89 GLU A C 1
ATOM 714 O O . GLU A 1 89 ? 19.475 -4.161 -13.563 1.00 96.31 89 GLU A O 1
ATOM 719 N N . LEU A 1 90 ? 21.231 -3.459 -12.345 1.00 96.00 90 LEU A N 1
ATOM 720 C CA . LEU A 1 90 ? 21.539 -2.300 -13.184 1.00 96.00 90 LEU A CA 1
ATOM 721 C C . LEU A 1 90 ? 21.968 -2.710 -14.594 1.00 96.00 90 LEU A C 1
ATOM 723 O O . LEU A 1 90 ? 21.549 -2.082 -15.563 1.00 96.00 90 LEU A O 1
ATOM 727 N N . THR A 1 91 ? 22.754 -3.779 -14.718 1.00 95.88 91 THR A N 1
ATOM 728 C CA . THR A 1 91 ? 23.150 -4.325 -16.024 1.00 95.88 91 THR A CA 1
ATOM 729 C C . THR A 1 91 ? 21.929 -4.793 -16.808 1.00 95.88 91 THR A C 1
ATOM 731 O O . THR A 1 91 ? 21.766 -4.429 -17.967 1.00 95.88 91 THR A O 1
ATOM 734 N N . THR A 1 92 ? 21.006 -5.497 -16.150 1.00 96.44 92 THR A N 1
ATOM 735 C CA . THR A 1 92 ? 19.758 -5.956 -16.778 1.00 96.44 92 THR A CA 1
ATOM 736 C C . THR A 1 92 ? 18.892 -4.777 -17.240 1.00 96.44 92 THR A C 1
ATOM 738 O O . THR A 1 92 ? 18.325 -4.796 -18.335 1.00 96.44 92 THR A O 1
ATOM 741 N N . GLN A 1 93 ? 18.788 -3.722 -16.423 1.00 96.06 93 GLN A N 1
ATOM 742 C CA . GLN A 1 93 ? 18.054 -2.507 -16.792 1.00 96.06 93 GLN A CA 1
ATOM 743 C C . GLN A 1 93 ? 18.702 -1.793 -17.983 1.00 96.06 93 GLN A C 1
ATOM 745 O O . GLN A 1 93 ? 17.989 -1.351 -18.882 1.00 96.06 93 GLN A O 1
ATOM 750 N N . LEU A 1 94 ? 20.035 -1.717 -18.026 1.00 94.94 94 LEU A N 1
ATOM 751 C CA . LEU A 1 94 ? 20.767 -1.156 -19.163 1.00 94.94 94 LEU A CA 1
ATOM 752 C C . LEU A 1 94 ? 20.533 -1.954 -20.444 1.00 94.94 94 LEU A C 1
ATOM 754 O O . LEU A 1 94 ? 20.245 -1.352 -21.473 1.00 94.94 94 LEU A O 1
ATOM 758 N N . GLU A 1 95 ? 20.615 -3.283 -20.387 1.00 95.75 95 GLU A N 1
ATOM 759 C CA . GLU A 1 95 ? 20.342 -4.150 -21.539 1.00 95.75 95 GLU A CA 1
ATOM 760 C C . GLU A 1 95 ? 18.911 -3.963 -22.055 1.00 95.75 95 GLU A C 1
ATOM 762 O O . GLU A 1 95 ? 18.693 -3.844 -23.260 1.00 95.75 95 GLU A O 1
ATOM 767 N N . THR A 1 96 ? 17.942 -3.866 -21.142 1.00 95.81 96 THR A N 1
ATOM 768 C CA . THR A 1 96 ? 16.534 -3.619 -21.489 1.00 95.81 96 THR A CA 1
ATOM 769 C C . THR A 1 96 ? 16.374 -2.270 -22.187 1.00 95.81 96 THR A C 1
ATOM 771 O O . THR A 1 96 ? 15.800 -2.193 -23.271 1.00 95.81 96 THR A O 1
ATOM 774 N N . LEU A 1 97 ? 16.944 -1.205 -21.616 1.00 93.81 97 LEU A N 1
ATOM 775 C CA . LEU A 1 97 ? 16.890 0.131 -22.209 1.00 93.81 97 LEU A CA 1
ATOM 776 C C . LEU A 1 97 ? 17.603 0.186 -23.565 1.00 93.81 97 LEU A C 1
ATOM 778 O O . LEU A 1 97 ? 17.114 0.835 -24.483 1.00 93.81 97 LEU A O 1
ATOM 782 N N . GLN A 1 98 ? 18.731 -0.508 -23.730 1.00 90.75 98 GLN A N 1
ATOM 783 C CA . GLN A 1 98 ? 19.415 -0.608 -25.021 1.00 90.75 98 GLN A CA 1
ATOM 784 C C . GLN A 1 98 ? 18.546 -1.301 -26.074 1.00 90.75 98 GLN A C 1
ATOM 786 O O . GLN A 1 98 ? 18.475 -0.825 -27.206 1.00 90.75 98 GLN A O 1
ATOM 791 N N . GLN A 1 99 ? 17.860 -2.388 -25.709 1.00 92.00 99 GLN A N 1
ATOM 792 C CA . GLN A 1 99 ? 16.919 -3.063 -26.605 1.00 92.00 99 GLN A CA 1
ATOM 793 C C . GLN A 1 99 ? 15.747 -2.160 -27.001 1.00 92.00 99 GLN A C 1
ATOM 795 O O . GLN A 1 99 ? 15.328 -2.188 -28.155 1.00 92.00 99 GLN A O 1
ATOM 800 N N . GLU A 1 100 ? 15.237 -1.344 -26.079 1.00 91.56 100 GLU A N 1
ATOM 801 C CA . GLU A 1 100 ? 14.158 -0.388 -26.359 1.00 91.56 100 GLU A CA 1
ATOM 802 C C . GLU A 1 100 ? 14.622 0.794 -27.225 1.00 91.56 100 GLU A C 1
ATOM 804 O O . GLU A 1 100 ? 13.869 1.270 -28.076 1.00 91.56 100 GLU A O 1
ATOM 809 N N . ILE A 1 101 ? 15.860 1.264 -27.041 1.00 89.12 101 ILE A N 1
ATOM 810 C CA . ILE A 1 101 ? 16.428 2.406 -27.772 1.00 89.12 101 ILE A CA 1
ATOM 811 C C . ILE A 1 101 ? 16.828 2.027 -29.201 1.00 89.12 101 ILE A C 1
ATOM 813 O O . ILE A 1 101 ? 16.634 2.833 -30.108 1.00 89.12 101 ILE A O 1
ATOM 817 N N . MET A 1 102 ? 17.335 0.814 -29.428 1.00 86.00 102 MET A N 1
ATOM 818 C CA . MET A 1 102 ? 17.786 0.342 -30.744 1.00 86.00 102 MET A CA 1
ATOM 819 C C . MET A 1 102 ? 16.773 0.593 -31.887 1.00 86.00 102 MET A C 1
ATOM 821 O O . MET A 1 102 ? 17.145 1.254 -32.859 1.00 86.00 102 MET A O 1
ATOM 825 N N . PRO A 1 103 ? 15.487 0.193 -31.789 1.00 87.81 103 PRO A N 1
ATOM 826 C CA . PRO A 1 103 ? 14.507 0.474 -32.842 1.00 87.81 103 PRO A CA 1
ATOM 827 C C . PRO A 1 103 ? 14.192 1.971 -32.982 1.00 87.81 103 PRO A C 1
ATOM 829 O O . PRO A 1 103 ? 13.868 2.439 -34.073 1.00 87.81 103 PRO A O 1
ATOM 832 N N . LEU A 1 104 ? 14.287 2.748 -31.898 1.00 87.75 104 LEU A N 1
ATOM 833 C CA . LEU A 1 104 ? 14.061 4.194 -31.934 1.00 87.75 104 LEU A CA 1
ATOM 834 C C . LEU A 1 104 ? 15.208 4.918 -32.648 1.00 87.75 104 LEU A C 1
ATOM 836 O O . LEU A 1 104 ? 14.960 5.867 -33.391 1.00 87.75 104 LEU A O 1
ATOM 840 N N . GLU A 1 105 ? 16.449 4.469 -32.460 1.00 83.31 105 GLU A N 1
ATOM 841 C CA . GLU A 1 105 ? 17.611 5.001 -33.171 1.00 83.31 105 GLU A CA 1
ATOM 842 C C . GLU A 1 105 ? 17.603 4.634 -34.648 1.00 83.31 105 GLU A C 1
ATOM 844 O O . GLU A 1 105 ? 17.863 5.506 -35.474 1.00 83.31 105 GLU A O 1
ATOM 849 N N . GLU A 1 106 ? 17.231 3.402 -35.000 1.00 80.56 106 GLU A N 1
ATOM 850 C CA . GLU A 1 106 ? 17.050 3.004 -36.398 1.00 80.56 106 GLU A CA 1
ATOM 851 C C . GLU A 1 106 ? 16.029 3.905 -37.098 1.00 80.56 106 GLU A C 1
ATOM 853 O O . GLU A 1 106 ? 16.309 4.450 -38.166 1.00 80.56 106 GLU A O 1
ATOM 858 N N . VAL A 1 107 ? 14.875 4.151 -36.469 1.00 82.19 107 VAL A N 1
ATOM 859 C CA . VAL A 1 107 ? 13.862 5.065 -37.012 1.00 82.19 107 VAL A CA 1
ATOM 860 C C . VAL A 1 107 ? 14.388 6.500 -37.093 1.00 82.19 107 VAL A C 1
ATOM 862 O O . VAL A 1 107 ? 14.128 7.172 -38.086 1.00 82.19 107 VAL A O 1
ATOM 865 N N . ARG A 1 108 ? 15.155 6.978 -36.106 1.00 79.06 108 ARG A N 1
ATOM 866 C CA . ARG A 1 108 ? 15.730 8.336 -36.101 1.00 79.06 108 ARG A CA 1
ATOM 867 C C . ARG A 1 108 ? 16.766 8.531 -37.217 1.00 79.06 108 ARG A C 1
ATOM 869 O O . ARG A 1 108 ? 16.762 9.570 -37.873 1.00 79.06 108 ARG A O 1
ATOM 876 N N . VAL A 1 109 ? 17.605 7.522 -37.465 1.00 76.88 109 VAL A N 1
ATOM 877 C CA . VAL A 1 109 ? 18.600 7.502 -38.551 1.00 76.88 109 VAL A CA 1
ATOM 878 C C . VAL A 1 109 ? 17.917 7.408 -39.918 1.00 76.88 109 VAL A C 1
ATOM 880 O O . VAL A 1 109 ? 18.263 8.163 -40.824 1.00 76.88 109 VAL A O 1
ATOM 883 N N . ILE A 1 110 ? 16.908 6.542 -40.067 1.00 69.81 110 ILE A N 1
ATOM 884 C CA . ILE A 1 110 ? 16.124 6.405 -41.309 1.00 69.81 110 ILE A CA 1
ATOM 885 C C . ILE A 1 110 ? 15.310 7.676 -41.596 1.00 69.81 110 ILE A C 1
ATOM 887 O O . ILE A 1 110 ? 15.171 8.073 -42.751 1.00 69.81 110 ILE A O 1
ATOM 891 N N . ALA A 1 111 ? 14.798 8.341 -40.558 1.00 69.19 111 ALA A N 1
ATOM 892 C CA . ALA A 1 111 ? 14.048 9.589 -40.676 1.00 69.19 111 ALA A CA 1
ATOM 893 C C . ALA A 1 111 ? 14.928 10.815 -40.985 1.00 69.19 111 ALA A C 1
ATOM 895 O O . ALA A 1 111 ? 14.387 11.908 -41.147 1.00 69.19 111 ALA A O 1
ATOM 896 N N . GLY A 1 112 ? 16.256 10.663 -41.089 1.00 60.41 112 GLY A N 1
ATOM 897 C CA . GLY A 1 112 ? 17.158 11.734 -41.520 1.00 60.41 112 GLY A CA 1
ATOM 898 C C . GLY A 1 112 ? 17.158 12.966 -40.612 1.00 60.41 112 GLY A C 1
ATOM 899 O O . GLY A 1 112 ? 17.478 14.058 -41.074 1.00 60.41 112 GLY A O 1
ATOM 900 N N . VAL A 1 113 ? 16.804 12.817 -39.332 1.00 58.91 113 VAL A N 1
ATOM 901 C CA . VAL A 1 113 ? 16.930 13.902 -38.349 1.00 58.91 113 VAL A CA 1
ATOM 902 C C . VAL A 1 113 ? 18.357 13.865 -37.804 1.00 58.91 113 VAL A C 1
ATOM 904 O O . VAL A 1 113 ? 18.620 13.381 -36.706 1.00 58.91 113 VAL A O 1
ATOM 907 N N . SER A 1 114 ? 19.302 14.292 -38.641 1.00 51.91 114 SER A N 1
ATOM 908 C CA . SER A 1 114 ? 20.645 14.685 -38.216 1.00 51.91 114 SER A CA 1
ATOM 909 C C . SER A 1 114 ? 20.643 16.188 -37.954 1.00 51.91 114 SER A C 1
ATOM 911 O O . SER A 1 114 ? 20.882 16.963 -38.876 1.00 51.91 114 SER A O 1
ATOM 913 N N . ASP A 1 115 ? 20.249 16.535 -36.727 1.00 49.53 115 ASP A N 1
ATOM 914 C CA . ASP A 1 115 ? 20.716 17.618 -35.831 1.00 49.53 115 ASP A CA 1
ATOM 915 C C . ASP A 1 115 ? 19.620 17.993 -34.818 1.00 49.53 115 ASP A C 1
ATOM 917 O O . ASP A 1 115 ? 18.476 18.292 -35.236 1.00 49.53 115 ASP A O 1
#

Radius of gyration: 24.46 Å; chains: 1; bounding box: 52×34×62 Å

Secondary structure (DSSP, 8-state):
-HHHH-TT---EEEEETTSPBPPTTS-HHHHTTS-EEEEETTEEEEE---------HHHHHHHHHHHHHHHHHHHHHHHHHHHHHHHHHHHHHHHHHHHHHHHHHHHHHHTT---

InterPro domains:
  IPR006769 Calcium uniporter protein, C-terminal [PF04678] (5-108)